Protein AF-A0A6F9AJ44-F1 (afdb_monomer_lite)

Structure (mmCIF, N/CA/C/O backbone):
data_AF-A0A6F9AJ44-F1
#
_entry.id   AF-A0A6F9AJ44-F1
#
loop_
_atom_site.group_PDB
_atom_site.id
_atom_site.type_symbol
_atom_site.label_atom_id
_atom_site.label_alt_id
_atom_site.label_comp_id
_atom_site.label_asym_id
_atom_site.label_entity_id
_atom_site.label_seq_id
_atom_site.pdbx_PDB_ins_code
_atom_site.Cartn_x
_atom_site.Cartn_y
_atom_site.Cartn_z
_atom_site.occupancy
_atom_site.B_iso_or_equiv
_atom_site.auth_seq_id
_atom_site.auth_comp_id
_atom_site.auth_asym_id
_atom_site.auth_atom_id
_atom_site.pdbx_PDB_model_num
ATOM 1 N N . MET A 1 1 ? -5.410 -15.323 -24.349 1.00 49.25 1 MET A N 1
ATOM 2 C CA . MET A 1 1 ? -4.003 -15.460 -24.772 1.00 49.25 1 MET A CA 1
ATOM 3 C C . MET A 1 1 ? -3.580 -14.029 -24.924 1.00 49.25 1 MET A C 1
ATOM 5 O O . MET A 1 1 ? -3.776 -13.479 -25.999 1.00 49.25 1 MET A O 1
ATOM 9 N N . ASP A 1 2 ? -3.214 -13.406 -23.810 1.00 55.12 2 ASP A N 1
ATOM 10 C CA . ASP A 1 2 ? -2.779 -12.013 -23.831 1.00 55.12 2 ASP A CA 1
ATOM 11 C C . ASP A 1 2 ? -1.564 -11.955 -24.753 1.00 55.12 2 ASP A C 1
ATOM 13 O O . ASP A 1 2 ? -0.717 -12.858 -24.730 1.00 55.12 2 ASP A O 1
ATOM 17 N N . ASN A 1 3 ? -1.583 -11.012 -25.692 1.00 82.62 3 ASN A N 1
ATOM 18 C CA . ASN A 1 3 ? -0.588 -10.986 -26.750 1.00 82.62 3 ASN A CA 1
ATOM 19 C C . ASN A 1 3 ? 0.783 -10.735 -26.106 1.00 82.62 3 ASN A C 1
ATOM 21 O O . ASN A 1 3 ? 0.912 -9.851 -25.264 1.00 82.62 3 ASN A O 1
ATOM 25 N N . VAL A 1 4 ? 1.817 -11.488 -26.487 1.00 80.50 4 VAL A N 1
ATOM 26 C CA . VAL A 1 4 ? 3.177 -11.314 -25.934 1.00 80.50 4 VAL A CA 1
ATOM 27 C C . VAL A 1 4 ? 3.651 -9.866 -26.111 1.00 80.50 4 VAL A C 1
ATOM 29 O O . VAL A 1 4 ? 4.321 -9.317 -25.239 1.00 80.50 4 VAL A O 1
ATOM 32 N N . ASP A 1 5 ? 3.228 -9.215 -27.196 1.00 83.38 5 ASP A N 1
ATOM 33 C CA . ASP A 1 5 ? 3.501 -7.798 -27.442 1.00 83.38 5 ASP A CA 1
ATOM 34 C C . ASP A 1 5 ? 2.802 -6.871 -26.436 1.00 83.38 5 ASP A C 1
ATOM 36 O O . ASP A 1 5 ? 3.365 -5.852 -26.043 1.00 83.38 5 ASP A O 1
ATOM 40 N N . GLU A 1 6 ? 1.590 -7.218 -25.993 1.00 88.12 6 GLU A N 1
ATOM 41 C CA . GLU A 1 6 ? 0.847 -6.472 -24.971 1.00 88.12 6 GLU A CA 1
ATOM 42 C C . GLU A 1 6 ? 1.522 -6.615 -23.604 1.00 88.12 6 GLU A C 1
ATOM 44 O O . GLU A 1 6 ? 1.726 -5.619 -22.908 1.00 88.12 6 GLU A O 1
ATOM 49 N N . GLN A 1 7 ? 1.988 -7.823 -23.274 1.00 88.00 7 GLN A N 1
ATOM 50 C CA . GLN A 1 7 ? 2.791 -8.068 -22.077 1.00 88.00 7 GLN A CA 1
ATOM 51 C C . GLN A 1 7 ? 4.111 -7.279 -22.112 1.00 88.00 7 GLN A C 1
ATOM 53 O O . GLN A 1 7 ? 4.463 -6.612 -21.139 1.00 88.00 7 GLN A O 1
ATOM 58 N N . ALA A 1 8 ? 4.824 -7.286 -23.242 1.00 89.6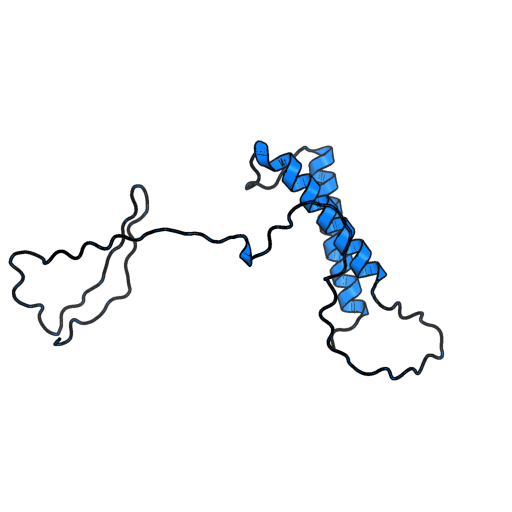2 8 ALA A N 1
ATOM 59 C CA . ALA A 1 8 ? 6.049 -6.508 -23.412 1.00 89.62 8 ALA A CA 1
ATOM 60 C C . ALA A 1 8 ? 5.789 -4.997 -23.304 1.00 89.62 8 ALA A C 1
ATOM 62 O O . ALA A 1 8 ? 6.565 -4.275 -22.674 1.00 89.62 8 ALA A O 1
ATOM 63 N N . ALA A 1 9 ? 4.698 -4.506 -23.898 1.00 91.19 9 ALA A N 1
ATOM 64 C CA . ALA A 1 9 ? 4.305 -3.103 -23.828 1.00 91.19 9 ALA A CA 1
ATOM 65 C C . ALA A 1 9 ? 3.959 -2.674 -22.394 1.00 91.19 9 ALA A C 1
ATOM 67 O O . ALA A 1 9 ? 4.320 -1.570 -21.980 1.00 91.19 9 ALA A O 1
ATOM 68 N N . GLN A 1 10 ? 3.305 -3.546 -21.624 1.00 93.75 10 GLN A N 1
ATOM 69 C CA . GLN A 1 10 ? 3.005 -3.298 -20.218 1.00 93.75 10 GLN A CA 1
ATOM 70 C C . GLN A 1 10 ? 4.282 -3.213 -19.373 1.00 93.75 10 GLN A C 1
ATOM 72 O O . GLN A 1 10 ? 4.452 -2.233 -18.649 1.00 93.75 10 GLN A O 1
ATOM 77 N N . ILE A 1 11 ? 5.201 -4.178 -19.513 1.00 93.00 11 ILE A N 1
ATOM 78 C CA . ILE A 1 11 ? 6.472 -4.184 -18.767 1.00 93.00 11 ILE A CA 1
ATOM 79 C C . ILE A 1 11 ? 7.303 -2.939 -19.097 1.00 93.00 11 ILE A C 1
ATOM 81 O O . ILE A 1 11 ? 7.841 -2.310 -18.191 1.00 93.00 11 ILE A O 1
ATOM 85 N N . ARG A 1 12 ? 7.365 -2.529 -20.373 1.00 95.06 12 ARG A N 1
ATOM 86 C CA . ARG A 1 12 ? 8.053 -1.292 -20.792 1.00 95.06 12 ARG A CA 1
ATOM 87 C C . ARG A 1 12 ? 7.456 -0.052 -20.134 1.00 95.06 12 ARG A C 1
ATOM 89 O O . ARG A 1 12 ? 8.195 0.762 -19.596 1.00 95.06 12 ARG A O 1
ATOM 96 N N . ARG A 1 13 ? 6.124 0.073 -20.136 1.00 97.38 13 ARG A N 1
ATOM 97 C CA . ARG A 1 13 ? 5.435 1.205 -19.503 1.00 97.38 13 ARG A CA 1
ATOM 98 C C . ARG A 1 13 ? 5.717 1.266 -18.003 1.00 97.38 13 ARG A C 1
ATOM 100 O O . ARG A 1 13 ? 5.915 2.353 -17.467 1.00 97.38 13 ARG A O 1
ATOM 107 N N . GLU A 1 14 ? 5.713 0.120 -17.328 1.00 96.81 14 GLU A N 1
ATOM 108 C CA . GLU A 1 14 ? 6.022 0.075 -15.902 1.00 96.81 14 GLU A CA 1
ATOM 109 C C . GLU A 1 14 ? 7.491 0.426 -15.634 1.00 96.81 14 GLU A C 1
ATOM 111 O O . GLU A 1 14 ? 7.761 1.254 -14.766 1.00 96.81 14 GLU A O 1
ATOM 116 N N . LEU A 1 15 ? 8.425 -0.126 -16.417 1.00 97.00 15 LEU A N 1
ATOM 117 C CA . LEU A 1 15 ? 9.854 0.181 -16.330 1.00 97.00 15 LEU A CA 1
ATOM 118 C C . LEU A 1 15 ? 10.120 1.682 -16.492 1.00 97.00 15 LEU A C 1
ATOM 120 O O . LEU A 1 15 ? 10.807 2.269 -15.656 1.00 97.00 15 LEU A O 1
ATOM 124 N N . ASP A 1 16 ? 9.522 2.315 -17.503 1.00 97.56 16 ASP A N 1
ATOM 125 C CA . ASP A 1 16 ? 9.637 3.758 -17.727 1.00 97.56 16 ASP A CA 1
ATOM 126 C C . ASP A 1 16 ? 9.137 4.558 -16.514 1.00 97.56 16 ASP A C 1
ATOM 128 O O . ASP A 1 16 ? 9.794 5.503 -16.074 1.00 97.56 16 ASP A O 1
ATOM 132 N N . GLY A 1 17 ? 8.009 4.154 -15.918 1.00 97.06 17 GLY A N 1
ATOM 133 C CA . GLY A 1 17 ? 7.476 4.786 -14.710 1.00 97.06 17 GLY A CA 1
ATOM 134 C C . GLY A 1 17 ? 8.419 4.672 -13.506 1.00 97.06 17 GLY A C 1
ATOM 135 O O . GLY A 1 17 ? 8.623 5.650 -12.783 1.00 97.06 17 GLY A O 1
ATOM 136 N N . ARG A 1 18 ? 9.042 3.502 -13.304 1.00 95.81 18 ARG A N 1
ATOM 137 C CA . ARG A 1 18 ? 10.026 3.293 -12.226 1.00 95.81 18 ARG A CA 1
ATOM 138 C C . ARG A 1 18 ? 11.295 4.118 -12.452 1.00 95.81 18 ARG A C 1
ATOM 140 O O . ARG A 1 18 ? 11.803 4.705 -11.499 1.00 95.81 18 ARG A O 1
ATOM 147 N N . LEU A 1 19 ? 11.779 4.208 -13.692 1.00 96.00 19 LEU A N 1
ATOM 148 C CA . LEU A 1 19 ? 12.957 5.008 -14.046 1.00 96.00 19 LEU A CA 1
ATOM 149 C C . LEU A 1 19 ? 12.717 6.508 -13.835 1.00 96.00 19 LEU A C 1
ATOM 151 O O . LEU A 1 19 ? 13.564 7.180 -13.249 1.00 96.00 19 LEU A O 1
ATOM 155 N N . GLN A 1 20 ? 11.549 7.023 -14.227 1.00 95.31 20 GLN A N 1
ATOM 156 C CA . GLN A 1 20 ? 11.170 8.417 -13.962 1.00 95.31 20 GLN A CA 1
ATOM 157 C C . GLN A 1 20 ? 11.114 8.720 -12.462 1.00 95.31 20 GLN A C 1
ATOM 159 O O . GLN A 1 20 ? 11.580 9.769 -12.013 1.00 95.31 20 GLN A O 1
ATOM 164 N N . LEU A 1 21 ? 10.573 7.792 -11.669 1.00 93.94 21 LEU A N 1
ATOM 165 C CA . LEU A 1 21 ? 10.538 7.929 -10.217 1.00 93.94 21 LEU A CA 1
ATOM 166 C C . LEU A 1 21 ? 11.950 7.933 -9.616 1.00 93.94 21 LEU A C 1
ATOM 168 O O . LEU A 1 21 ? 12.254 8.787 -8.783 1.00 93.94 21 LEU A O 1
ATOM 172 N N . ALA A 1 22 ? 12.825 7.032 -10.071 1.00 94.31 22 ALA A N 1
ATOM 173 C CA . ALA A 1 22 ? 14.223 6.987 -9.649 1.00 94.31 22 ALA A CA 1
ATOM 174 C C . ALA A 1 22 ? 14.959 8.294 -9.983 1.00 94.31 22 ALA A C 1
ATOM 176 O O . ALA A 1 22 ? 15.704 8.816 -9.153 1.00 94.31 22 ALA A O 1
ATOM 177 N N . GLU A 1 23 ? 14.704 8.867 -11.162 1.00 94.62 23 GLU A N 1
ATOM 178 C CA . GLU A 1 23 ? 15.269 10.153 -11.568 1.00 94.62 23 GLU A CA 1
ATOM 179 C C . GLU A 1 23 ? 14.763 11.312 -10.695 1.00 94.62 23 GLU A C 1
ATOM 181 O O . GLU A 1 23 ? 15.562 12.142 -10.253 1.00 94.62 23 GLU A O 1
ATOM 186 N N . SER A 1 24 ? 13.458 11.363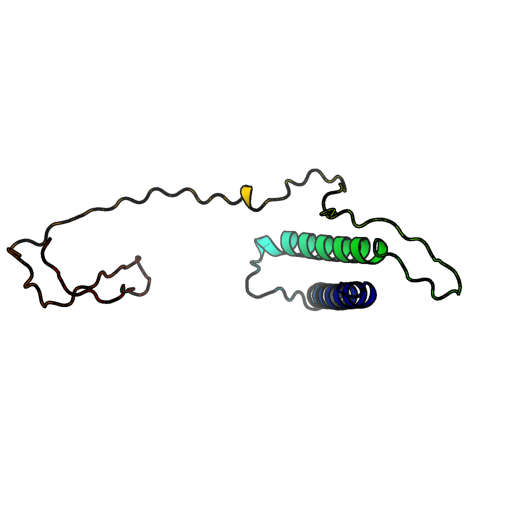 -10.402 1.00 93.62 24 SER A N 1
ATOM 187 C CA . SER A 1 24 ? 12.873 12.374 -9.510 1.00 93.62 24 SER A CA 1
ATOM 188 C C . SER A 1 24 ? 13.499 12.319 -8.115 1.00 93.62 24 SER A C 1
ATOM 190 O O . SER A 1 24 ? 13.885 13.353 -7.570 1.00 93.62 24 SER A O 1
ATOM 192 N N . ILE A 1 25 ? 13.695 11.122 -7.560 1.00 94.81 25 ILE A N 1
ATOM 193 C CA . ILE A 1 25 ? 14.345 10.945 -6.255 1.00 94.81 25 ILE A CA 1
ATOM 194 C C . ILE A 1 25 ? 15.811 11.376 -6.314 1.00 94.81 25 ILE A C 1
ATOM 196 O O . ILE A 1 25 ? 16.268 12.107 -5.437 1.00 94.81 25 ILE A O 1
ATOM 200 N N . ALA A 1 26 ? 16.545 10.988 -7.360 1.00 92.81 26 ALA A N 1
ATOM 201 C CA . ALA A 1 26 ? 17.951 11.353 -7.513 1.00 92.81 26 ALA A CA 1
ATOM 202 C C . ALA A 1 26 ? 18.156 12.874 -7.647 1.00 92.81 26 ALA A C 1
ATOM 204 O O . ALA A 1 26 ? 19.126 13.420 -7.118 1.00 92.81 26 ALA A O 1
ATOM 205 N N . ARG A 1 27 ? 17.239 13.562 -8.338 1.00 94.62 27 ARG A N 1
ATOM 206 C CA . ARG A 1 27 ? 17.335 14.997 -8.641 1.00 94.62 27 ARG A CA 1
ATOM 207 C C . ARG A 1 27 ? 16.751 15.883 -7.544 1.00 94.62 27 ARG A C 1
ATOM 209 O O . ARG A 1 27 ? 17.358 16.886 -7.180 1.00 94.62 27 ARG A O 1
ATOM 216 N N . GLU A 1 28 ? 15.575 15.533 -7.037 1.00 94.94 28 GLU A N 1
ATOM 217 C CA . GLU A 1 28 ? 14.782 16.373 -6.130 1.00 94.94 28 GLU A CA 1
ATOM 218 C C . GLU A 1 28 ? 14.819 15.885 -4.677 1.00 94.94 28 GLU A C 1
ATOM 220 O O . GLU A 1 28 ? 14.330 16.588 -3.794 1.00 94.94 28 GLU A O 1
ATOM 225 N N . ARG A 1 29 ? 15.381 14.693 -4.411 1.00 90.81 29 ARG A N 1
ATOM 226 C CA . ARG A 1 29 ? 15.349 14.015 -3.097 1.00 90.81 29 ARG A CA 1
ATOM 227 C C . ARG A 1 29 ? 13.937 13.900 -2.523 1.00 90.81 29 ARG A C 1
ATOM 229 O O . ARG A 1 29 ? 13.723 14.012 -1.317 1.00 90.81 29 ARG A O 1
ATOM 236 N N . LYS A 1 30 ? 12.960 13.710 -3.409 1.00 89.38 30 LYS A N 1
ATOM 237 C CA . LYS A 1 30 ? 11.542 13.676 -3.071 1.00 89.38 30 LYS A CA 1
ATOM 238 C C . LYS A 1 30 ? 11.032 12.240 -3.088 1.00 89.38 30 LYS A C 1
ATOM 240 O O . LYS A 1 30 ? 10.814 11.664 -4.149 1.00 89.38 30 LYS A O 1
ATOM 245 N N . TYR A 1 31 ? 10.827 11.685 -1.901 1.00 93.31 31 TYR A N 1
ATOM 246 C CA . TYR A 1 31 ? 10.296 10.335 -1.711 1.00 93.31 3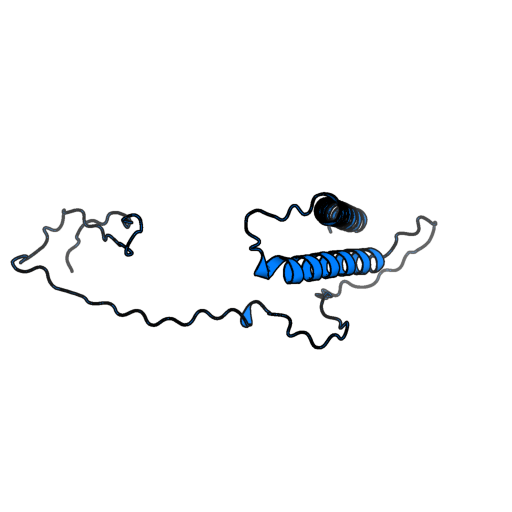1 TYR A CA 1
ATOM 247 C C . TYR A 1 31 ? 8.759 10.333 -1.632 1.00 93.31 31 TYR A C 1
ATOM 249 O O . TYR A 1 31 ? 8.147 11.382 -1.382 1.00 93.31 31 TYR A O 1
ATOM 257 N N . PRO A 1 32 ? 8.100 9.175 -1.835 1.00 91.88 32 PRO A N 1
ATOM 258 C CA . PRO A 1 32 ? 6.676 9.031 -1.549 1.00 91.88 32 PRO A CA 1
ATOM 259 C C . PRO A 1 32 ? 6.342 9.403 -0.100 1.00 91.88 32 PRO A C 1
ATOM 261 O O . PRO A 1 32 ? 7.131 9.179 0.811 1.00 91.88 32 PRO A O 1
ATOM 264 N N . LYS A 1 33 ? 5.131 9.927 0.133 1.00 89.69 33 LYS A N 1
ATOM 265 C CA . LYS A 1 33 ? 4.711 10.470 1.442 1.00 89.69 33 LYS A CA 1
ATOM 266 C C . LYS A 1 33 ? 4.760 9.471 2.608 1.00 89.69 33 LYS A C 1
ATOM 268 O O . LYS A 1 33 ? 4.739 9.902 3.753 1.00 89.69 33 LYS A O 1
ATOM 273 N N . PHE A 1 34 ? 4.758 8.172 2.321 1.00 92.31 34 PHE A N 1
ATOM 274 C CA . PHE A 1 34 ? 4.779 7.100 3.319 1.00 92.31 34 PHE A CA 1
ATOM 275 C C . PHE A 1 34 ? 6.196 6.616 3.663 1.00 92.31 34 PHE A C 1
ATOM 277 O O . PHE A 1 34 ? 6.340 5.791 4.557 1.00 92.31 34 PHE A O 1
ATOM 284 N N . VAL A 1 35 ? 7.231 7.104 2.969 1.00 93.56 35 VAL A N 1
ATOM 285 C CA . VAL A 1 35 ? 8.626 6.741 3.241 1.00 93.56 35 VAL A CA 1
ATOM 286 C C . VAL A 1 35 ? 9.173 7.683 4.308 1.00 93.56 35 VAL A C 1
ATOM 288 O O . VAL A 1 35 ? 9.274 8.893 4.090 1.00 93.56 35 VAL A O 1
ATOM 291 N N . SER A 1 36 ? 9.504 7.135 5.475 1.00 93.75 36 SER A N 1
ATOM 292 C CA . SER A 1 36 ? 10.212 7.863 6.525 1.00 93.75 36 SER A CA 1
ATOM 293 C C . SER A 1 36 ? 11.709 7.947 6.219 1.00 93.75 36 SER A C 1
ATOM 295 O O . SER A 1 36 ? 12.247 7.202 5.401 1.00 93.75 36 SER A O 1
ATOM 297 N N . LYS A 1 37 ? 12.406 8.869 6.889 1.00 92.50 37 LYS A N 1
ATOM 298 C CA . LYS A 1 37 ? 13.819 9.171 6.614 1.00 92.50 37 LYS A CA 1
ATOM 299 C C . LYS A 1 37 ? 14.751 7.969 6.806 1.00 92.50 37 LYS A C 1
ATOM 301 O O . LYS A 1 37 ? 15.719 7.805 6.073 1.00 92.50 37 LYS A O 1
ATOM 306 N N . ASP A 1 38 ? 14.469 7.143 7.804 1.00 95.50 38 ASP A N 1
ATOM 307 C CA . ASP A 1 38 ? 15.184 5.899 8.095 1.00 95.50 38 ASP A CA 1
ATOM 308 C C . ASP A 1 38 ? 14.933 4.803 7.045 1.00 95.50 38 ASP A C 1
ATOM 310 O O . ASP A 1 38 ? 15.784 3.939 6.855 1.00 95.50 38 ASP A O 1
ATOM 314 N N . MET A 1 39 ? 13.822 4.880 6.305 1.00 95.25 39 MET A N 1
ATOM 315 C CA . MET A 1 39 ? 13.464 3.936 5.240 1.00 95.25 39 MET A CA 1
ATOM 316 C C . MET A 1 39 ? 13.963 4.356 3.848 1.00 95.25 39 MET A C 1
ATOM 318 O O . MET A 1 39 ? 13.865 3.574 2.906 1.00 95.25 39 MET A O 1
ATOM 322 N N . GLU A 1 40 ? 14.514 5.564 3.684 1.00 94.12 40 GLU A N 1
ATOM 323 C CA . GLU A 1 40 ? 14.929 6.094 2.374 1.00 94.12 40 GLU A CA 1
ATOM 324 C C . GLU A 1 40 ? 15.937 5.190 1.649 1.00 94.12 40 GLU A C 1
ATOM 326 O O . GLU A 1 40 ? 15.801 4.945 0.449 1.00 94.12 40 GLU A O 1
ATOM 331 N N . ALA A 1 41 ? 16.936 4.675 2.371 1.00 92.56 41 ALA A N 1
ATOM 332 C CA . ALA A 1 41 ? 17.966 3.811 1.795 1.00 92.56 41 ALA A CA 1
ATOM 333 C C . ALA A 1 41 ? 17.377 2.484 1.291 1.00 92.56 41 ALA A C 1
ATOM 335 O O . ALA A 1 41 ? 17.637 2.087 0.156 1.00 92.56 41 ALA A O 1
ATOM 336 N N . MET A 1 42 ? 16.525 1.858 2.109 1.00 93.25 42 MET A N 1
ATOM 337 C CA . MET A 1 42 ? 15.822 0.620 1.767 1.00 93.25 42 MET A CA 1
ATOM 338 C C . MET A 1 42 ? 14.910 0.819 0.551 1.00 93.25 42 MET A C 1
ATOM 340 O O . MET A 1 42 ? 14.892 0.002 -0.364 1.00 93.25 42 MET A O 1
ATOM 344 N N . TYR A 1 43 ? 14.204 1.948 0.490 1.00 95.06 43 TYR A N 1
ATOM 345 C CA . TYR A 1 43 ? 13.329 2.268 -0.633 1.00 95.06 43 TYR A CA 1
ATOM 346 C C . TYR A 1 43 ? 14.097 2.452 -1.956 1.00 95.06 43 TYR A C 1
ATOM 348 O O . TYR A 1 43 ? 13.631 2.026 -3.014 1.00 95.06 43 TYR A O 1
ATOM 356 N N . ILE A 1 44 ? 15.288 3.065 -1.927 1.00 94.69 44 ILE A N 1
ATOM 357 C CA . ILE A 1 44 ? 16.145 3.185 -3.122 1.00 94.69 44 ILE A CA 1
ATOM 358 C C . ILE A 1 44 ? 16.600 1.806 -3.607 1.00 94.69 44 ILE A C 1
ATOM 360 O O . ILE A 1 44 ? 16.603 1.543 -4.813 1.00 94.69 44 ILE A O 1
ATOM 364 N N . GLU A 1 45 ? 16.991 0.935 -2.682 1.00 93.69 45 GLU A N 1
ATOM 365 C CA . GLU A 1 45 ? 17.411 -0.429 -2.987 1.00 93.69 45 GLU A CA 1
ATOM 366 C C . GLU A 1 45 ? 16.272 -1.248 -3.610 1.00 93.69 45 GLU A C 1
ATOM 368 O O . GLU A 1 45 ? 16.456 -1.855 -4.669 1.00 93.69 45 GLU A O 1
ATOM 373 N N . GLU A 1 46 ? 15.069 -1.170 -3.037 1.00 93.38 46 GLU A N 1
ATOM 374 C CA . GLU A 1 46 ? 13.868 -1.808 -3.579 1.00 93.38 46 GLU A CA 1
ATOM 375 C C . GLU A 1 46 ? 13.530 -1.281 -4.981 1.00 93.38 46 GLU A C 1
ATOM 377 O O . GLU A 1 46 ? 13.268 -2.059 -5.902 1.00 93.38 46 GLU A O 1
ATOM 382 N N . LEU A 1 47 ? 13.585 0.040 -5.183 1.00 95.12 47 LEU A N 1
ATOM 383 C CA . LEU A 1 47 ? 13.319 0.652 -6.484 1.00 95.12 47 LEU A CA 1
ATOM 384 C C . LEU A 1 47 ? 14.312 0.162 -7.547 1.00 95.12 47 LEU A C 1
ATOM 386 O O . LEU A 1 47 ? 13.906 -0.172 -8.662 1.00 95.12 47 LEU A O 1
ATOM 390 N N . ARG A 1 48 ? 15.600 0.062 -7.199 1.00 94.00 48 ARG A N 1
ATOM 391 C CA . ARG A 1 48 ? 16.641 -0.490 -8.078 1.00 94.00 48 ARG A CA 1
ATOM 392 C C . ARG A 1 48 ? 16.390 -1.965 -8.391 1.00 94.00 48 ARG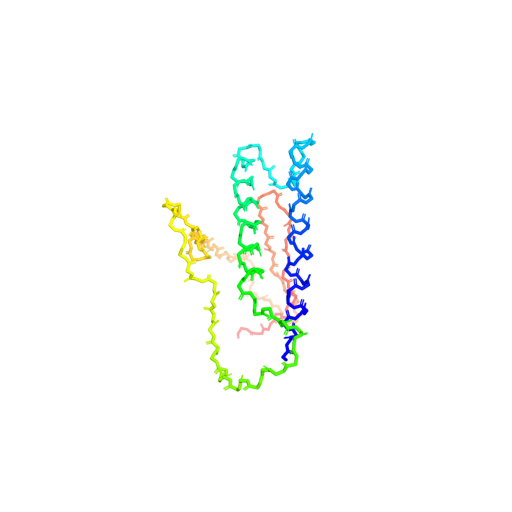 A C 1
ATOM 394 O O . ARG A 1 48 ? 16.493 -2.362 -9.552 1.00 94.00 48 ARG A O 1
ATOM 401 N N . SER A 1 49 ? 16.037 -2.760 -7.384 1.00 91.19 49 SER A N 1
ATOM 402 C CA . SER A 1 49 ? 15.697 -4.177 -7.549 1.00 91.19 49 SER A CA 1
ATOM 403 C C . SER A 1 49 ? 14.497 -4.360 -8.484 1.00 91.19 49 SER A C 1
ATOM 405 O O . SER A 1 49 ? 14.560 -5.123 -9.449 1.00 91.19 49 SER A O 1
ATOM 407 N N . SER A 1 50 ? 13.441 -3.563 -8.297 1.00 93.88 50 SER A N 1
ATOM 408 C CA . SER A 1 50 ? 12.261 -3.575 -9.165 1.00 93.88 50 SER A CA 1
ATOM 409 C C . SER A 1 50 ? 12.590 -3.218 -10.616 1.00 93.88 50 SER A C 1
ATOM 411 O O . SER A 1 50 ? 12.057 -3.855 -11.525 1.00 93.88 50 SER A O 1
ATOM 413 N N . VAL A 1 51 ? 13.459 -2.228 -10.848 1.00 95.44 51 VAL A N 1
ATOM 414 C CA . VAL A 1 51 ? 13.926 -1.867 -12.197 1.00 95.44 51 VAL A CA 1
ATOM 415 C C . VAL A 1 51 ? 14.674 -3.036 -12.840 1.00 95.44 51 VAL A C 1
ATOM 417 O O . VAL A 1 51 ? 14.366 -3.404 -13.973 1.00 95.44 51 VAL A O 1
ATOM 420 N N . ASN A 1 52 ? 15.599 -3.667 -12.113 1.00 91.62 52 ASN A N 1
ATOM 421 C CA . ASN A 1 52 ? 16.353 -4.820 -12.611 1.00 91.62 52 ASN A CA 1
ATOM 422 C C . ASN A 1 52 ? 15.443 -6.002 -12.964 1.00 91.62 52 ASN A C 1
ATOM 424 O O . ASN A 1 52 ? 15.604 -6.603 -14.025 1.00 91.62 52 ASN A O 1
ATOM 428 N N . LEU A 1 53 ? 14.450 -6.293 -12.122 1.00 91.00 53 LEU A N 1
ATOM 429 C CA . LEU A 1 53 ? 13.477 -7.352 -12.378 1.00 91.00 53 LEU A CA 1
ATOM 430 C C . LEU A 1 53 ? 12.647 -7.075 -13.640 1.00 91.00 53 LEU A C 1
ATOM 432 O O . LEU A 1 53 ? 12.440 -7.973 -14.453 1.00 91.00 53 LEU A O 1
ATOM 436 N N . LEU A 1 54 ? 12.184 -5.836 -13.833 1.00 91.88 54 LEU A N 1
ATOM 437 C CA . LEU A 1 54 ? 11.426 -5.452 -15.028 1.00 91.88 54 LEU A CA 1
ATOM 438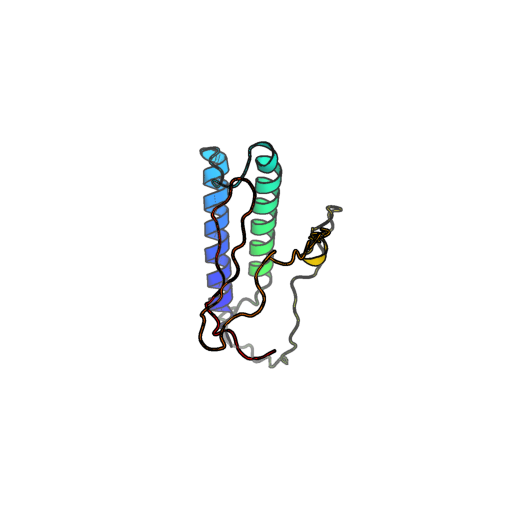 C C . LEU A 1 54 ? 12.275 -5.555 -16.302 1.00 91.88 54 LEU A C 1
ATOM 440 O O . LEU A 1 54 ? 11.772 -6.033 -17.318 1.00 91.88 54 LEU A O 1
ATOM 444 N N . MET A 1 55 ? 13.554 -5.168 -16.245 1.00 92.56 55 MET A N 1
ATOM 445 C CA . MET A 1 55 ? 14.490 -5.352 -17.361 1.00 92.56 55 MET A CA 1
ATOM 446 C C . MET A 1 55 ? 14.685 -6.837 -17.691 1.00 92.56 55 MET A C 1
ATOM 448 O O . MET A 1 55 ? 14.489 -7.229 -18.839 1.00 92.56 55 MET A O 1
ATOM 452 N N . ALA A 1 56 ? 14.966 -7.678 -16.690 1.00 87.81 56 ALA A N 1
ATOM 453 C CA . ALA A 1 56 ? 15.146 -9.118 -16.880 1.00 87.81 56 ALA A CA 1
ATOM 454 C C . ALA A 1 56 ? 13.882 -9.794 -17.442 1.00 87.81 56 ALA A C 1
ATOM 456 O O . ALA A 1 56 ? 13.949 -10.590 -18.380 1.00 87.81 56 ALA A O 1
ATOM 457 N N . ASN A 1 57 ? 12.706 -9.430 -16.923 1.00 87.06 57 ASN A N 1
ATOM 458 C CA . ASN A 1 57 ? 11.431 -9.936 -17.426 1.00 87.06 57 ASN A CA 1
ATOM 459 C C . ASN A 1 57 ? 11.205 -9.530 -18.886 1.00 87.06 57 ASN A C 1
ATOM 461 O O . ASN A 1 57 ? 10.775 -10.360 -19.685 1.00 87.06 57 ASN A O 1
ATOM 465 N N . LEU A 1 58 ? 11.519 -8.284 -19.252 1.00 90.56 58 LEU A N 1
ATOM 466 C CA . LEU A 1 58 ? 11.394 -7.809 -20.628 1.00 90.56 58 LEU A CA 1
ATOM 467 C C . LEU A 1 58 ? 12.331 -8.562 -21.583 1.00 90.56 58 LEU A C 1
ATOM 469 O O . LEU A 1 58 ? 11.915 -8.915 -22.685 1.00 90.56 58 LEU A O 1
ATOM 473 N N . GLU A 1 59 ? 13.568 -8.823 -21.161 1.00 87.94 59 GLU A N 1
ATOM 474 C CA . GLU A 1 59 ? 14.564 -9.585 -21.927 1.00 87.94 59 GLU A CA 1
ATOM 475 C C . GLU A 1 59 ? 14.188 -11.064 -22.089 1.00 87.94 59 GLU A C 1
ATOM 477 O O . GLU A 1 59 ? 14.535 -11.686 -23.093 1.00 87.94 59 GLU A O 1
ATOM 482 N N . SER A 1 60 ? 13.446 -11.619 -21.128 1.00 84.12 60 SER A N 1
ATOM 483 C CA . SER A 1 60 ? 12.992 -13.013 -21.146 1.00 84.12 60 SER A CA 1
ATOM 484 C C . SER A 1 60 ? 11.842 -13.284 -22.125 1.00 84.12 60 SER A C 1
ATOM 486 O O . SER A 1 60 ? 11.590 -14.440 -22.479 1.00 84.12 60 SER A O 1
ATOM 488 N N . LEU A 1 61 ? 11.126 -12.240 -22.567 1.00 82.38 61 LEU A N 1
ATOM 489 C CA . LEU A 1 61 ? 9.996 -12.411 -23.473 1.00 82.38 61 LEU A CA 1
ATOM 490 C C . LEU A 1 61 ? 10.479 -12.858 -24.858 1.00 82.38 61 LEU A C 1
ATOM 492 O O . LEU A 1 61 ? 11.435 -12.294 -25.401 1.00 82.38 61 LEU A O 1
ATOM 496 N N . PRO A 1 62 ? 9.812 -13.850 -25.477 1.00 72.38 62 PRO A N 1
ATOM 497 C CA . PRO A 1 62 ? 10.190 -14.309 -26.799 1.00 72.38 62 PRO A CA 1
ATOM 498 C C . PRO A 1 62 ? 9.985 -13.164 -27.787 1.00 72.38 62 PRO A C 1
ATOM 500 O O . PRO A 1 62 ? 8.861 -12.756 -28.074 1.00 72.38 62 PRO A O 1
ATOM 503 N N . VAL A 1 63 ? 11.084 -12.639 -28.321 1.00 60.06 63 VAL A N 1
ATOM 504 C CA . VAL A 1 63 ? 11.022 -11.672 -29.409 1.00 60.06 63 VAL A CA 1
ATOM 505 C C . VAL A 1 63 ? 10.402 -12.357 -30.623 1.00 60.06 63 VAL A C 1
ATOM 507 O O . VAL A 1 63 ? 11.006 -13.250 -31.222 1.00 60.06 63 VAL A O 1
ATOM 510 N N . SER A 1 64 ? 9.206 -11.923 -31.024 1.00 52.16 64 SER A N 1
ATOM 511 C CA . SER A 1 64 ? 8.709 -12.164 -32.377 1.00 52.16 64 SER A CA 1
ATOM 512 C C . SER A 1 64 ? 9.645 -11.431 -33.332 1.00 52.16 64 SER A C 1
ATOM 514 O O . SER A 1 64 ? 9.418 -10.282 -33.707 1.00 52.16 64 SER A O 1
ATOM 516 N N . LYS A 1 65 ? 10.758 -12.070 -33.707 1.00 48.72 65 LYS A N 1
ATOM 517 C CA . LYS A 1 65 ? 11.532 -11.640 -34.867 1.00 48.72 65 LYS A CA 1
ATOM 518 C C . LYS A 1 65 ? 10.576 -11.774 -36.044 1.00 48.72 65 LYS A C 1
ATOM 520 O O . LYS A 1 65 ? 10.289 -12.887 -36.466 1.00 48.72 65 LYS A O 1
ATOM 525 N N . GLY A 1 66 ? 10.040 -10.652 -36.516 1.00 45.62 66 GLY A N 1
ATOM 526 C CA . GLY A 1 66 ? 9.185 -10.568 -37.699 1.00 45.62 66 GLY A CA 1
ATOM 527 C C . GLY A 1 66 ? 9.956 -10.898 -38.978 1.00 45.62 66 GLY A C 1
ATOM 528 O O . GLY A 1 66 ? 10.100 -10.051 -39.850 1.00 45.62 66 GLY A O 1
ATOM 529 N N . GLY A 1 67 ? 10.494 -12.113 -39.066 1.00 48.53 67 GLY A N 1
ATOM 530 C CA . GLY A 1 67 ? 10.960 -12.745 -40.290 1.00 48.53 67 GLY A CA 1
ATOM 531 C C . GLY A 1 67 ? 9.948 -13.814 -40.707 1.00 48.53 67 GLY A C 1
ATOM 532 O O . GLY A 1 67 ? 9.327 -14.431 -39.835 1.00 48.53 67 GLY A O 1
ATOM 533 N N . PRO A 1 68 ? 9.734 -14.030 -42.014 1.00 48.09 68 PRO A N 1
ATOM 534 C CA . PRO A 1 68 ? 8.894 -15.127 -42.457 1.00 48.09 68 PRO A CA 1
ATOM 535 C C . PRO A 1 68 ? 9.554 -16.441 -42.013 1.00 48.09 68 PRO A C 1
ATOM 537 O O . PRO A 1 68 ? 10.773 -16.570 -42.065 1.00 48.09 68 PRO A O 1
ATOM 540 N N . ASP A 1 69 ? 8.730 -17.387 -41.569 1.00 54.47 69 ASP A N 1
ATOM 541 C CA . ASP A 1 69 ? 9.083 -18.770 -41.219 1.00 54.47 69 ASP A CA 1
ATOM 542 C C . ASP A 1 69 ? 9.560 -19.042 -39.783 1.00 54.47 69 ASP A C 1
ATOM 544 O O . ASP A 1 69 ? 10.716 -19.369 -39.525 1.00 54.47 69 ASP A O 1
ATOM 548 N N . PHE A 1 70 ? 8.609 -19.107 -38.842 1.00 46.34 70 PHE A N 1
ATOM 549 C CA . PHE A 1 70 ? 8.771 -20.015 -37.704 1.00 46.34 70 PHE A CA 1
ATOM 550 C C . PHE A 1 70 ? 7.449 -20.653 -37.260 1.00 46.34 70 PHE A C 1
ATOM 552 O O . PHE A 1 70 ? 6.758 -20.208 -36.346 1.00 46.34 70 PHE A O 1
ATOM 559 N N . LYS A 1 71 ? 7.086 -21.758 -37.922 1.00 49.31 71 LYS A N 1
ATOM 560 C CA . LYS A 1 71 ? 6.115 -22.721 -37.390 1.00 49.31 71 LYS A CA 1
ATOM 561 C C . LYS A 1 71 ? 6.825 -23.603 -36.364 1.00 49.31 71 LYS A C 1
ATOM 563 O O . LYS A 1 71 ? 7.329 -24.662 -36.724 1.00 49.31 71 LYS A O 1
ATOM 568 N N . GLN A 1 72 ? 6.802 -23.232 -35.086 1.00 50.50 72 GLN A N 1
ATOM 569 C CA . GLN A 1 72 ? 7.102 -24.188 -34.020 1.00 50.50 72 GL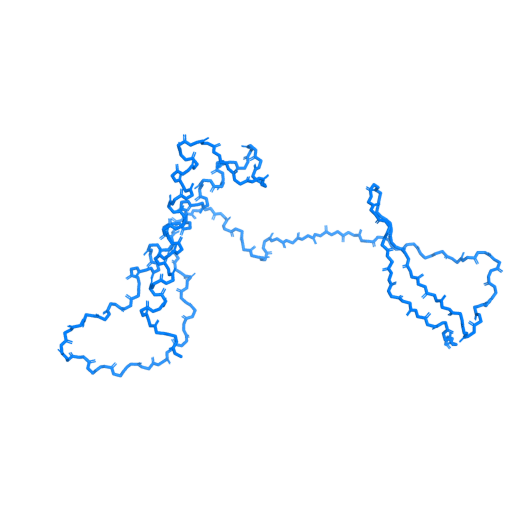N A CA 1
ATOM 570 C C . GLN A 1 72 ? 5.959 -24.218 -33.008 1.00 50.50 72 GLN A C 1
ATOM 572 O O . GLN A 1 72 ? 5.836 -23.389 -32.114 1.00 50.50 72 GLN A O 1
ATOM 577 N N . LYS A 1 73 ? 5.082 -25.213 -33.185 1.00 52.59 73 LYS A N 1
ATOM 578 C CA . LYS A 1 73 ? 4.149 -25.654 -32.149 1.00 52.59 73 LYS A CA 1
ATOM 579 C C . LYS A 1 73 ? 4.979 -26.215 -30.994 1.00 52.59 73 LYS A C 1
ATOM 581 O O . LYS A 1 73 ? 5.480 -27.331 -31.104 1.00 52.59 73 LYS A O 1
ATOM 586 N N . LEU A 1 74 ? 5.089 -25.483 -29.892 1.00 45.50 74 LEU A N 1
ATOM 587 C CA . LEU A 1 74 ? 5.561 -26.016 -28.616 1.00 45.50 74 LEU A CA 1
ATOM 588 C C . LEU A 1 74 ? 4.497 -25.785 -27.545 1.00 45.50 74 LEU A C 1
ATOM 590 O O . LEU A 1 74 ? 3.877 -24.730 -27.446 1.00 45.50 74 LEU A O 1
ATOM 594 N N . LYS A 1 75 ? 4.214 -26.884 -26.849 1.00 42.56 75 LYS A N 1
ATOM 595 C CA . LYS A 1 75 ? 3.121 -27.092 -25.904 1.00 42.56 75 LYS A CA 1
ATOM 596 C C . LYS A 1 75 ? 3.108 -26.035 -24.798 1.00 42.56 75 LYS A C 1
ATOM 598 O O . LYS A 1 75 ? 4.142 -25.726 -24.222 1.00 42.56 75 LYS A O 1
ATOM 603 N N . ARG A 1 76 ? 1.893 -25.600 -24.442 1.00 57.47 76 ARG A N 1
ATOM 604 C CA . ARG A 1 76 ? 1.571 -24.948 -23.166 1.00 57.47 76 ARG A CA 1
ATOM 605 C C . ARG A 1 76 ? 2.152 -25.771 -22.012 1.00 57.47 76 ARG A C 1
ATOM 607 O O . ARG A 1 76 ? 1.629 -26.842 -21.713 1.00 57.47 76 ARG A O 1
ATOM 614 N N . SER A 1 77 ? 3.163 -25.243 -21.338 1.00 37.59 77 SER A N 1
ATOM 615 C CA . SER A 1 77 ? 3.430 -25.554 -19.938 1.00 37.59 77 SER A CA 1
ATOM 616 C C . SER A 1 77 ? 3.252 -24.266 -19.153 1.00 37.59 77 SER A C 1
ATOM 618 O O . SER A 1 77 ? 4.024 -23.324 -19.301 1.00 37.59 77 SER A O 1
ATOM 620 N N . SER A 1 78 ? 2.184 -24.239 -18.361 1.00 50.62 78 SER A N 1
ATOM 621 C CA . SER A 1 78 ? 2.001 -23.321 -17.245 1.00 50.62 78 SER A CA 1
ATOM 622 C C . SER A 1 78 ? 3.240 -23.403 -16.359 1.00 50.62 78 SER A C 1
ATOM 624 O O . SER A 1 78 ? 3.399 -24.383 -15.640 1.00 50.62 78 SER A O 1
ATOM 626 N N . MET A 1 79 ? 4.130 -22.422 -16.447 1.00 44.25 79 MET A N 1
ATOM 627 C CA . MET A 1 79 ? 5.261 -22.293 -15.539 1.00 44.25 79 MET A CA 1
ATOM 628 C C . MET A 1 79 ? 5.221 -20.879 -14.988 1.00 44.25 79 MET A C 1
ATOM 630 O O . MET A 1 79 ? 5.515 -19.909 -15.683 1.00 44.25 79 MET A O 1
ATOM 634 N N . ASN A 1 80 ? 4.793 -20.799 -13.733 1.00 43.19 80 ASN A N 1
ATOM 635 C CA . ASN A 1 80 ? 5.108 -19.711 -12.827 1.00 43.19 80 ASN A CA 1
ATOM 636 C C . ASN A 1 80 ? 6.633 -19.541 -12.849 1.00 43.19 80 ASN A C 1
ATOM 638 O O . ASN A 1 80 ? 7.335 -20.311 -12.202 1.00 43.19 80 ASN A O 1
ATOM 642 N N . ASN A 1 81 ? 7.150 -18.607 -13.645 1.00 42.78 81 ASN A N 1
ATOM 643 C CA . ASN A 1 81 ? 8.588 -18.434 -13.828 1.00 42.78 81 ASN A CA 1
ATOM 644 C C . ASN A 1 81 ? 9.008 -17.009 -13.463 1.00 42.78 81 ASN A C 1
ATOM 646 O O . ASN A 1 81 ? 9.417 -16.220 -14.305 1.00 42.78 81 ASN A O 1
ATOM 650 N N . SER A 1 82 ? 8.906 -16.700 -12.173 1.00 41.81 82 SER A N 1
ATOM 651 C CA . SER A 1 82 ? 9.618 -15.583 -11.542 1.00 41.81 82 SER A CA 1
ATOM 652 C C . SER A 1 82 ? 10.280 -16.052 -10.239 1.00 41.81 82 SER A C 1
ATOM 654 O O . SER A 1 82 ? 10.166 -15.403 -9.203 1.00 41.81 82 SER A O 1
ATOM 656 N N . PHE A 1 83 ? 10.897 -17.237 -10.274 1.00 47.94 83 PHE A N 1
ATOM 657 C CA . PHE A 1 83 ? 11.596 -17.839 -9.135 1.00 47.94 83 PHE A CA 1
ATOM 658 C C . PHE A 1 83 ? 12.910 -18.493 -9.579 1.00 47.94 83 PHE A C 1
ATOM 660 O O . PHE A 1 83 ? 13.113 -19.688 -9.405 1.00 47.94 83 PHE A O 1
ATOM 667 N N . LEU A 1 84 ? 13.785 -17.722 -10.220 1.00 46.50 84 LEU A N 1
ATOM 668 C CA . LEU A 1 84 ? 15.202 -18.069 -10.348 1.00 46.50 84 LEU A CA 1
ATOM 669 C C . LEU A 1 84 ? 15.964 -16.783 -10.019 1.00 46.50 84 LEU A C 1
ATOM 671 O O . LEU A 1 84 ? 15.864 -15.797 -10.740 1.00 46.50 84 LEU A O 1
ATOM 675 N N . ASP A 1 85 ? 16.407 -16.668 -8.773 1.00 51.03 85 ASP A N 1
ATOM 676 C CA . ASP A 1 85 ? 17.764 -17.071 -8.380 1.00 51.03 85 ASP A CA 1
ATOM 677 C C . ASP A 1 85 ? 18.787 -16.076 -8.935 1.00 51.03 85 ASP A C 1
ATOM 679 O O . ASP A 1 85 ? 19.464 -16.306 -9.935 1.00 51.03 85 ASP A O 1
ATOM 683 N N . MET A 1 86 ? 18.842 -14.914 -8.287 1.00 45.47 86 MET A N 1
ATOM 684 C CA . MET A 1 86 ? 20.000 -14.041 -8.350 1.00 45.47 86 MET A CA 1
ATOM 685 C C . MET A 1 86 ? 20.455 -13.892 -6.906 1.00 45.47 86 MET A C 1
ATOM 687 O O . MET A 1 86 ? 19.842 -13.167 -6.127 1.00 45.47 86 MET A O 1
ATOM 691 N N . GLY A 1 87 ? 21.448 -14.707 -6.550 1.00 48.19 87 GLY A N 1
ATOM 692 C CA . GLY A 1 87 ? 22.046 -14.742 -5.230 1.00 48.19 87 GLY A CA 1
ATOM 693 C C . GLY A 1 87 ? 22.465 -13.350 -4.780 1.00 48.19 87 GLY A C 1
ATOM 694 O O . GLY A 1 87 ? 23.388 -12.755 -5.329 1.00 48.19 87 GLY A O 1
ATOM 695 N N . ASP A 1 88 ? 21.771 -12.875 -3.762 1.00 49.31 88 ASP A N 1
ATOM 696 C CA . ASP A 1 88 ? 22.285 -11.964 -2.763 1.00 49.31 88 ASP A CA 1
ATOM 697 C C . ASP A 1 88 ? 21.662 -12.441 -1.453 1.00 49.31 88 ASP A C 1
ATOM 699 O O . ASP A 1 88 ? 20.459 -12.709 -1.403 1.00 49.31 88 ASP A O 1
ATOM 703 N N . GLU A 1 89 ? 22.477 -12.646 -0.423 1.00 48.56 89 GLU A N 1
ATOM 704 C CA . GLU A 1 89 ? 22.048 -13.131 0.895 1.00 48.56 89 GLU A CA 1
ATOM 705 C C . GLU A 1 89 ? 21.304 -12.033 1.668 1.00 48.56 89 GLU A C 1
ATOM 707 O O . GLU A 1 89 ? 21.633 -11.697 2.801 1.00 48.56 89 GLU A O 1
ATOM 712 N N . THR A 1 90 ? 20.291 -11.449 1.038 1.00 57.28 90 THR A N 1
ATOM 713 C CA . THR A 1 90 ? 19.337 -10.563 1.684 1.00 57.28 90 THR A CA 1
ATOM 714 C C . THR A 1 90 ? 18.069 -11.375 1.877 1.00 57.28 90 THR A C 1
ATOM 716 O O . THR A 1 90 ? 17.479 -11.843 0.904 1.00 57.28 90 THR A O 1
ATOM 719 N N . GLU A 1 91 ? 17.681 -11.606 3.133 1.00 59.06 91 GLU A N 1
ATOM 720 C CA . GLU A 1 91 ? 16.410 -12.233 3.503 1.00 59.06 91 GLU A CA 1
ATOM 721 C C . GLU A 1 91 ? 15.258 -11.485 2.819 1.00 59.06 91 GLU A C 1
ATOM 723 O O . GLU A 1 91 ? 14.774 -10.456 3.290 1.00 59.06 91 GLU A O 1
ATOM 728 N N . PHE A 1 92 ? 14.833 -11.984 1.660 1.00 62.84 92 PHE A N 1
ATOM 729 C CA . PHE A 1 92 ? 13.645 -11.490 0.991 1.00 62.84 92 PHE A CA 1
ATOM 730 C C . PHE A 1 92 ? 12.449 -11.820 1.874 1.00 62.84 92 PHE A C 1
ATOM 732 O O . PHE A 1 92 ? 12.074 -12.985 1.991 1.00 62.84 92 PHE A O 1
ATOM 739 N N . LEU A 1 93 ? 11.836 -10.791 2.460 1.00 68.81 93 LEU A N 1
ATOM 740 C CA . LEU A 1 93 ? 10.586 -10.932 3.194 1.00 68.81 93 LEU A CA 1
ATOM 741 C C . LEU A 1 93 ? 9.485 -11.384 2.225 1.00 68.81 93 LEU A C 1
ATOM 743 O O . LEU A 1 93 ? 8.948 -10.624 1.418 1.00 68.81 93 LEU A O 1
ATOM 747 N N . SER A 1 94 ? 9.154 -12.660 2.289 1.00 73.88 94 SER A N 1
ATOM 748 C CA . SER A 1 94 ? 7.978 -13.264 1.697 1.00 73.88 94 SER A CA 1
ATOM 749 C C . SER A 1 94 ? 6.712 -12.812 2.437 1.00 73.88 94 SER A C 1
ATOM 751 O O . SER A 1 94 ? 6.740 -12.406 3.597 1.00 73.88 94 SER A O 1
ATOM 753 N N . LYS A 1 95 ? 5.540 -12.927 1.796 1.00 60.50 95 LYS A N 1
ATOM 754 C CA . LYS A 1 95 ? 4.247 -12.667 2.468 1.00 60.50 95 LYS A CA 1
ATOM 755 C C . LYS A 1 95 ? 4.048 -13.531 3.722 1.00 60.50 95 LYS A C 1
ATOM 757 O O . LYS A 1 95 ? 3.293 -13.143 4.603 1.00 60.50 95 LYS A O 1
ATOM 762 N N . SER A 1 96 ? 4.703 -14.689 3.777 1.00 73.81 96 SER A N 1
ATOM 763 C CA . SER A 1 96 ? 4.750 -15.575 4.942 1.00 73.81 96 SER A CA 1
ATOM 764 C C . SER A 1 96 ? 5.645 -15.066 6.074 1.00 73.81 96 SER A C 1
ATOM 766 O O . SER A 1 96 ? 5.439 -15.492 7.203 1.00 73.81 96 SER A O 1
ATOM 768 N N . ASP A 1 97 ? 6.575 -14.145 5.807 1.00 77.19 97 ASP A N 1
ATOM 769 C CA . ASP A 1 97 ? 7.458 -13.554 6.825 1.00 77.19 97 ASP A CA 1
ATOM 770 C C . ASP A 1 97 ? 6.774 -12.412 7.592 1.00 77.19 97 ASP A C 1
ATOM 772 O O . ASP A 1 97 ? 7.218 -12.011 8.666 1.00 77.19 97 ASP A O 1
ATOM 776 N N . VAL A 1 98 ? 5.636 -11.922 7.086 1.00 73.88 98 VAL A N 1
ATOM 777 C CA . VAL A 1 98 ? 4.785 -10.950 7.780 1.00 73.88 98 VAL A CA 1
ATOM 778 C C . VAL A 1 98 ? 3.711 -11.696 8.572 1.00 73.88 98 VAL A C 1
ATOM 780 O O . VAL A 1 98 ? 2.585 -11.888 8.114 1.00 73.88 98 VAL A O 1
ATOM 783 N N . VAL A 1 99 ? 4.058 -12.110 9.792 1.00 79.62 99 VAL A N 1
ATOM 784 C CA . VAL A 1 99 ? 3.111 -12.676 10.764 1.00 79.62 99 VAL A CA 1
ATOM 785 C C . VAL A 1 99 ? 2.896 -11.677 11.895 1.00 79.62 99 VAL A C 1
ATOM 787 O O . VAL A 1 99 ? 3.778 -11.444 12.717 1.00 79.62 99 VAL A O 1
ATOM 790 N N . LEU A 1 100 ? 1.697 -11.099 11.963 1.00 78.38 100 LEU A N 1
ATOM 791 C CA . LEU A 1 100 ? 1.275 -10.304 13.113 1.00 78.38 100 LEU A CA 1
ATOM 792 C C . LEU A 1 100 ? 0.699 -11.251 14.169 1.00 78.38 100 LEU A C 1
ATOM 794 O O . LEU A 1 100 ? -0.379 -11.810 13.981 1.00 78.38 100 LEU A O 1
ATOM 798 N N . SER A 1 101 ? 1.425 -11.439 15.269 1.00 84.12 101 SER A N 1
ATOM 799 C CA . SER A 1 101 ? 0.947 -12.195 16.428 1.00 84.12 101 SER A CA 1
ATOM 800 C C . SER A 1 101 ? 0.498 -11.224 17.513 1.00 84.12 101 SER A C 1
ATOM 802 O O . SER A 1 101 ? 1.291 -10.421 18.001 1.00 84.12 101 SER A O 1
ATOM 804 N N . PHE A 1 102 ? -0.776 -11.282 17.883 1.00 86.38 102 PHE A N 1
ATOM 805 C CA . PHE A 1 102 ? -1.328 -10.519 18.996 1.00 86.38 102 PHE A CA 1
ATOM 806 C C . PHE A 1 102 ? -2.328 -11.376 19.772 1.00 86.38 102 PHE A C 1
ATOM 808 O O . PHE A 1 102 ? -3.036 -12.207 19.202 1.00 86.38 102 PHE A O 1
ATOM 815 N N . THR A 1 103 ? -2.388 -11.158 21.083 1.00 84.75 103 THR A N 1
ATOM 816 C CA . THR A 1 103 ? -3.348 -11.808 21.978 1.00 84.75 103 THR A CA 1
ATOM 817 C C . THR A 1 103 ? -4.510 -10.850 22.206 1.00 84.75 103 THR A C 1
ATOM 819 O O . THR A 1 103 ? -4.305 -9.750 22.712 1.00 84.75 103 THR A O 1
ATOM 822 N N . LEU A 1 104 ? -5.725 -11.254 21.832 1.00 83.19 104 LEU A N 1
ATOM 823 C CA . LEU A 1 104 ? -6.940 -10.504 22.150 1.00 83.19 104 LEU A CA 1
ATOM 824 C C . LEU A 1 104 ? -7.520 -11.004 23.474 1.00 83.19 104 LEU A C 1
ATOM 826 O O . LEU A 1 104 ? -7.876 -12.176 23.590 1.00 83.19 104 LEU A O 1
ATOM 830 N N . GLU A 1 105 ? -7.653 -10.112 24.452 1.00 83.94 105 GLU A N 1
ATOM 831 C CA . GLU A 1 105 ? -8.417 -10.366 25.674 1.00 83.94 105 GLU A CA 1
ATOM 832 C C . GLU A 1 105 ? -9.832 -9.805 25.502 1.00 83.94 105 GLU A C 1
ATOM 834 O O . GLU A 1 105 ? -10.024 -8.600 25.346 1.00 83.94 105 GLU A O 1
ATOM 839 N N . ILE A 1 106 ? -10.835 -10.685 25.495 1.00 81.75 106 ILE A N 1
ATOM 840 C CA . ILE A 1 106 ? -12.242 -10.297 25.367 1.00 81.75 106 ILE A CA 1
ATOM 841 C C . ILE A 1 106 ? -12.897 -10.429 26.738 1.00 81.75 106 ILE A C 1
ATOM 843 O O . ILE A 1 106 ? -13.141 -11.538 27.215 1.00 81.75 106 ILE A O 1
ATOM 847 N N . VAL A 1 107 ? -13.215 -9.295 27.360 1.00 80.69 107 VAL A N 1
ATOM 848 C CA . VAL A 1 107 ? -13.949 -9.255 28.629 1.00 80.69 107 VAL A CA 1
ATOM 849 C C . VAL A 1 107 ? -15.437 -9.088 28.334 1.00 80.69 107 VAL A C 1
ATOM 851 O O . VAL A 1 107 ? -15.881 -8.025 27.904 1.00 80.69 107 VAL A O 1
ATOM 854 N N . ILE A 1 108 ? -16.221 -10.143 28.565 1.00 81.94 108 ILE A N 1
ATOM 855 C CA . ILE A 1 108 ? -17.684 -10.087 28.461 1.00 81.94 108 ILE A CA 1
ATOM 856 C C . ILE A 1 108 ? -18.240 -9.723 29.834 1.00 81.94 108 ILE A C 1
ATOM 858 O O . ILE A 1 108 ? -18.069 -10.469 30.797 1.00 81.94 108 ILE A O 1
ATOM 862 N N . VAL A 1 109 ? -18.922 -8.584 29.917 1.00 79.44 109 VAL A N 1
ATOM 863 C CA . VAL A 1 109 ? -19.572 -8.123 31.147 1.00 79.44 109 VAL A CA 1
ATOM 864 C C . VAL A 1 109 ? -21.078 -8.102 30.932 1.00 79.44 109 VAL A C 1
ATOM 866 O O . VAL A 1 109 ? -21.567 -7.537 29.955 1.00 79.44 109 VAL A O 1
ATOM 869 N N . GLU A 1 110 ? -21.821 -8.712 31.852 1.00 81.00 110 GLU A N 1
ATOM 870 C CA . GLU A 1 110 ? -23.277 -8.602 31.869 1.00 81.00 110 GLU A CA 1
ATOM 871 C C . GLU A 1 110 ? -23.701 -7.205 32.341 1.00 81.00 110 GLU A C 1
ATOM 873 O O . GLU A 1 110 ? -23.186 -6.667 33.325 1.00 81.00 110 GLU A O 1
ATOM 878 N N . VAL A 1 111 ? -24.683 -6.619 31.655 1.00 81.94 111 VAL A N 1
ATOM 879 C CA . VAL A 1 111 ? -25.286 -5.352 32.075 1.00 81.94 111 VAL A CA 1
ATOM 880 C C . VAL A 1 111 ? -26.140 -5.588 33.321 1.00 81.94 111 VAL A C 1
ATOM 882 O O . VAL A 1 111 ? -27.160 -6.275 33.270 1.00 81.94 111 VAL A O 1
ATOM 885 N N . GLN A 1 112 ? -25.767 -4.971 34.445 1.00 84.50 112 GLN A N 1
ATOM 886 C CA . GLN A 1 112 ? -26.551 -5.080 35.675 1.00 84.50 112 GLN A CA 1
ATOM 887 C C . GLN A 1 112 ? -27.960 -4.494 35.504 1.00 84.50 112 GLN A C 1
ATOM 889 O O . GLN A 1 112 ? -28.148 -3.403 34.968 1.00 84.50 112 GLN A O 1
ATOM 894 N N . GLY A 1 113 ? -28.963 -5.224 35.997 1.00 83.88 113 GLY A N 1
ATOM 895 C CA . GLY A 1 113 ? -30.366 -4.799 35.978 1.00 83.88 113 GLY A CA 1
ATOM 896 C C . GLY A 1 113 ? -31.120 -5.091 34.676 1.00 83.88 113 GLY A C 1
ATOM 897 O O . GLY A 1 113 ? -32.328 -4.847 34.617 1.00 83.88 113 GLY A O 1
ATOM 898 N N . LEU A 1 114 ? -30.467 -5.658 33.655 1.00 83.62 114 LEU A N 1
ATOM 899 C CA . LEU A 1 114 ? -31.107 -6.003 32.387 1.00 83.62 114 LEU A CA 1
ATOM 900 C C . LEU A 1 114 ? -31.621 -7.454 32.401 1.00 83.62 114 LEU A C 1
ATOM 902 O O . LEU A 1 114 ? -30.902 -8.383 32.064 1.00 83.62 114 LEU A O 1
ATOM 906 N N . LYS A 1 115 ? -32.889 -7.664 32.782 1.00 79.50 115 LYS A N 1
ATOM 907 C CA . LYS A 1 115 ? -33.476 -9.020 32.897 1.00 79.50 115 LYS A CA 1
ATOM 908 C C . LYS A 1 115 ? -33.745 -9.717 31.559 1.00 79.50 115 LYS A C 1
ATOM 910 O O . LYS A 1 115 ? -33.652 -10.935 31.474 1.00 79.50 115 LYS A O 1
ATOM 915 N N . SER A 1 116 ? -34.171 -8.966 30.545 1.00 83.12 116 SER A N 1
ATOM 916 C CA . SER A 1 116 ? -34.473 -9.491 29.209 1.00 83.12 116 SER A CA 1
ATOM 917 C C . SER A 1 116 ? -34.512 -8.361 28.190 1.00 83.12 116 SER A C 1
ATOM 919 O O . SER A 1 116 ? -35.038 -7.285 28.487 1.00 83.12 116 SER A O 1
ATOM 921 N N . VAL A 1 117 ? -34.059 -8.628 26.969 1.00 83.38 117 VAL A N 1
ATOM 922 C CA . VAL A 1 117 ? -34.284 -7.742 25.823 1.00 83.38 117 VAL A CA 1
ATOM 923 C C . VAL A 1 117 ? -35.577 -8.172 25.128 1.00 83.38 117 VAL A C 1
ATOM 925 O O . VAL A 1 117 ? -35.795 -9.358 24.891 1.00 83.38 117 VAL A O 1
ATOM 928 N N . ALA A 1 118 ? -36.472 -7.221 24.849 1.00 85.31 118 ALA A N 1
ATOM 929 C CA . ALA A 1 118 ? -37.721 -7.528 24.159 1.00 85.31 118 ALA A CA 1
ATOM 930 C C . ALA A 1 118 ? -37.436 -7.998 22.715 1.00 85.31 118 ALA A C 1
ATOM 932 O O . ALA A 1 118 ? -36.562 -7.412 22.075 1.00 85.31 118 ALA A O 1
ATOM 933 N N . PRO A 1 119 ? -38.184 -8.991 22.189 1.00 79.56 119 PRO A N 1
ATOM 934 C CA . PRO A 1 119 ? -37.878 -9.691 20.936 1.00 79.56 119 PRO A CA 1
ATOM 935 C C . PRO A 1 119 ? -38.016 -8.853 19.645 1.00 79.56 119 PRO A C 1
ATOM 937 O O . PRO A 1 119 ? -38.012 -9.393 18.550 1.00 79.56 119 PRO A O 1
ATOM 940 N N . ASN A 1 120 ? -38.203 -7.543 19.788 1.00 85.00 120 ASN A N 1
ATOM 941 C CA . ASN A 1 120 ? -38.396 -6.556 18.731 1.00 85.00 120 ASN A CA 1
ATOM 942 C C . ASN A 1 120 ? -37.481 -5.331 18.900 1.00 85.00 120 ASN A C 1
ATOM 944 O O . ASN A 1 120 ? -37.713 -4.264 18.328 1.00 85.00 120 ASN A O 1
ATOM 948 N N . ARG A 1 121 ? -36.483 -5.431 19.782 1.00 88.50 121 ARG A N 1
ATOM 949 C CA . ARG A 1 121 ? -35.492 -4.378 20.000 1.00 88.50 121 ARG A CA 1
ATOM 950 C C . ARG A 1 121 ? -34.365 -4.549 19.005 1.00 88.50 121 ARG A C 1
ATOM 952 O O . ARG A 1 121 ? -33.843 -5.641 18.860 1.00 88.50 121 ARG A O 1
ATOM 959 N N . ILE A 1 122 ? -33.941 -3.457 18.392 1.00 89.50 122 ILE A N 1
ATOM 960 C CA . ILE A 1 122 ? -32.733 -3.455 17.579 1.00 89.50 122 ILE A CA 1
ATOM 961 C C . ILE A 1 122 ? -31.513 -3.306 18.492 1.00 89.50 122 ILE A C 1
ATOM 963 O O . ILE A 1 122 ? -31.478 -2.413 19.341 1.00 89.50 122 ILE A O 1
ATOM 967 N N . VAL A 1 123 ? -30.531 -4.181 18.316 1.00 90.12 123 VAL A N 1
ATOM 968 C CA . VAL A 1 123 ? -29.243 -4.185 19.009 1.00 90.12 123 VAL A CA 1
ATOM 969 C C . VAL A 1 123 ? -28.107 -4.001 18.008 1.00 90.12 123 VAL A C 1
ATOM 971 O O . VAL A 1 123 ? -28.223 -4.358 16.836 1.00 90.12 123 VAL A O 1
ATOM 974 N N . TYR A 1 124 ? -27.006 -3.427 18.475 1.00 91.56 124 TYR A N 1
ATOM 975 C CA . TYR A 1 124 ? -25.762 -3.289 17.728 1.00 91.56 124 TYR A CA 1
ATOM 976 C C . TYR A 1 124 ? -24.593 -3.271 18.711 1.00 91.56 124 TYR A C 1
ATOM 978 O O . TYR A 1 124 ? -24.741 -2.847 19.860 1.00 91.56 124 TYR A O 1
ATOM 986 N N . CYS A 1 125 ? -23.428 -3.715 18.258 1.00 89.25 125 CYS A N 1
ATOM 987 C CA . CYS A 1 125 ? -22.201 -3.652 19.035 1.00 89.25 125 CYS A CA 1
ATOM 988 C C . CYS A 1 125 ? -21.409 -2.409 18.633 1.00 89.25 125 CYS A C 1
ATOM 990 O O . CYS A 1 125 ? -21.415 -2.002 17.470 1.00 89.25 125 CYS A O 1
ATOM 992 N N . THR A 1 126 ? -20.705 -1.813 19.593 1.00 88.56 126 THR A N 1
ATOM 993 C CA . THR A 1 126 ? -19.774 -0.714 19.325 1.00 88.56 126 THR A CA 1
ATOM 994 C C . THR A 1 126 ? -18.369 -1.107 19.738 1.00 88.56 126 THR A C 1
ATOM 996 O O . THR A 1 126 ? -18.199 -1.708 20.796 1.00 88.56 126 THR A O 1
ATOM 999 N N . MET A 1 127 ? -17.381 -0.736 18.934 1.00 86.56 127 MET A N 1
ATOM 1000 C CA . MET A 1 127 ? -15.964 -0.953 19.197 1.00 86.56 127 MET A CA 1
ATOM 1001 C C . MET A 1 127 ? -15.270 0.401 19.283 1.00 86.56 127 MET A C 1
ATOM 1003 O O . MET A 1 127 ? -15.503 1.269 18.447 1.00 86.56 127 MET A O 1
ATOM 1007 N N . GLU A 1 128 ? -14.434 0.587 20.292 1.00 84.44 128 GLU A N 1
ATOM 1008 C CA . GLU A 1 128 ? -13.661 1.808 20.487 1.00 84.44 128 GLU A CA 1
ATOM 1009 C C . GLU A 1 128 ? -12.219 1.409 20.778 1.00 84.44 128 GLU A C 1
ATOM 1011 O O . GLU A 1 128 ? -11.962 0.535 21.606 1.00 84.44 128 GLU A O 1
ATOM 1016 N N . VAL A 1 129 ? -11.291 2.019 20.048 1.00 83.00 129 VAL A N 1
ATOM 1017 C CA . VAL A 1 129 ? -9.851 1.908 20.284 1.00 83.00 129 VAL A CA 1
ATOM 1018 C C . VAL A 1 129 ? -9.410 3.231 20.896 1.00 83.00 129 VAL A C 1
ATOM 1020 O O . VAL A 1 129 ? -9.890 4.280 20.470 1.00 83.00 129 VAL A O 1
ATOM 1023 N N . GLU A 1 130 ? -8.525 3.204 21.893 1.00 85.94 130 GLU A N 1
ATOM 1024 C CA . GLU A 1 130 ? -8.049 4.422 22.557 1.00 85.94 130 GLU A CA 1
ATOM 1025 C C . GLU A 1 130 ? -7.500 5.434 21.532 1.00 85.94 130 GLU A C 1
ATOM 1027 O O . GLU A 1 130 ? -6.602 5.124 20.750 1.00 85.94 130 GLU A O 1
ATOM 1032 N N . GLY A 1 131 ? -8.079 6.641 21.506 1.00 87.50 131 GLY A N 1
ATOM 1033 C CA . GLY A 1 131 ? -7.723 7.704 20.556 1.00 87.50 131 GLY A CA 1
ATOM 1034 C C . GLY A 1 131 ? -8.275 7.538 19.131 1.00 87.50 131 GLY A C 1
ATOM 1035 O O . GLY A 1 131 ? -7.999 8.384 18.282 1.00 87.50 131 GLY A O 1
ATOM 1036 N N . GLY A 1 132 ? -9.043 6.479 18.860 1.00 89.44 132 GLY A N 1
ATOM 1037 C CA . GLY A 1 132 ? -9.693 6.211 17.577 1.00 89.44 132 GLY A CA 1
ATOM 1038 C C . GLY A 1 132 ? -11.168 6.620 17.529 1.00 89.44 132 GLY A C 1
ATOM 1039 O O . GLY A 1 132 ? -11.771 7.016 18.525 1.00 89.44 132 GLY A O 1
ATOM 1040 N N . GLU A 1 133 ? -11.769 6.507 16.343 1.00 92.88 133 GLU A N 1
ATOM 1041 C CA . GLU A 1 133 ? -13.210 6.698 16.167 1.00 92.88 133 GLU A CA 1
ATOM 1042 C C . GLU A 1 133 ? -13.991 5.480 16.677 1.00 92.88 133 GLU A C 1
ATOM 1044 O O . GLU A 1 133 ? -13.568 4.330 16.532 1.00 92.88 133 GLU A O 1
ATOM 1049 N N . LYS A 1 134 ? -15.169 5.729 17.251 1.00 94.00 134 LYS A N 1
ATOM 1050 C CA . LYS A 1 134 ? -16.081 4.671 17.681 1.00 94.00 134 LYS A CA 1
ATOM 1051 C C . LYS A 1 134 ? -16.744 4.028 16.464 1.00 94.00 134 LYS A C 1
ATOM 1053 O O . LYS A 1 134 ? -17.488 4.682 15.737 1.00 94.00 134 LYS A O 1
ATOM 1058 N N . LEU A 1 135 ? -16.514 2.735 16.280 1.00 93.44 135 LEU A N 1
ATOM 1059 C CA . LEU A 1 135 ? -17.088 1.932 15.206 1.00 93.44 135 LEU A CA 1
ATOM 1060 C C . LEU A 1 135 ? -18.348 1.212 15.689 1.00 93.44 135 LEU A C 1
ATOM 1062 O O . LEU A 1 135 ? -18.474 0.870 16.866 1.00 93.44 135 LEU A O 1
ATOM 1066 N N . GLN A 1 136 ? -19.280 0.960 14.773 1.00 93.44 136 GLN A N 1
ATOM 1067 C CA . GLN A 1 136 ? -20.530 0.257 15.049 1.00 93.44 136 GLN A CA 1
ATOM 1068 C C . GLN A 1 136 ? -20.713 -0.905 14.069 1.00 93.44 136 GLN A C 1
ATOM 1070 O O . GLN A 1 136 ? -20.387 -0.776 12.891 1.00 93.44 136 GLN A O 1
ATOM 1075 N N . THR A 1 137 ? -21.247 -2.029 14.547 1.00 91.25 137 THR A N 1
ATOM 1076 C CA . THR A 1 137 ? -21.708 -3.121 13.680 1.00 91.25 137 THR A CA 1
ATOM 1077 C C . THR A 1 137 ? -23.042 -2.785 13.014 1.00 91.25 137 THR A C 1
ATOM 1079 O O . THR A 1 137 ? -23.750 -1.856 13.418 1.00 91.25 137 THR A O 1
ATOM 1082 N N . ASP A 1 138 ? -23.444 -3.616 12.055 1.00 95.19 138 ASP A N 1
ATOM 1083 C CA . ASP A 1 138 ? -24.822 -3.630 11.576 1.00 95.19 138 ASP A CA 1
ATOM 1084 C C . ASP A 1 138 ? -25.822 -3.885 12.717 1.00 95.19 138 ASP A C 1
ATOM 1086 O O . ASP A 1 138 ? -25.486 -4.388 13.797 1.00 95.19 138 ASP A O 1
ATOM 1090 N N . GLN A 1 139 ? -27.066 -3.488 12.459 1.00 92.12 139 GLN A N 1
ATOM 1091 C CA . GLN A 1 139 ? -28.196 -3.628 13.368 1.00 92.12 139 GLN A CA 1
ATOM 1092 C C . GLN A 1 139 ? -28.803 -5.033 13.267 1.00 92.12 139 GLN A C 1
ATOM 1094 O O . GLN A 1 139 ? -29.040 -5.528 12.167 1.00 92.12 139 GLN A O 1
ATOM 1099 N N . ALA A 1 140 ? -29.115 -5.645 14.409 1.00 88.69 140 ALA A N 1
ATOM 1100 C CA . ALA A 1 140 ? -29.827 -6.918 14.487 1.00 88.69 140 ALA A CA 1
ATOM 1101 C C . ALA A 1 140 ? -31.066 -6.786 15.377 1.00 88.69 140 ALA A C 1
ATOM 1103 O O . ALA A 1 140 ? -31.027 -6.114 16.404 1.00 88.69 140 ALA A O 1
ATOM 1104 N N . GLU A 1 141 ? -32.175 -7.426 15.011 1.00 88.62 141 GLU A N 1
ATOM 1105 C CA . GLU A 1 141 ? -33.317 -7.560 15.915 1.00 88.62 141 GLU A CA 1
ATOM 1106 C C . GLU A 1 141 ? -32.967 -8.583 16.999 1.00 88.62 141 GLU A C 1
ATOM 1108 O O . GLU A 1 141 ? -32.466 -9.670 16.712 1.00 88.62 141 GLU A O 1
ATOM 1113 N N . ALA A 1 142 ? -33.198 -8.225 18.257 1.00 82.94 142 ALA A N 1
ATOM 1114 C CA . ALA A 1 142 ? -33.039 -9.120 19.383 1.00 82.94 142 ALA A CA 1
ATOM 1115 C C . ALA A 1 142 ? -34.044 -10.259 19.214 1.00 82.94 142 ALA A C 1
ATOM 1117 O O . ALA A 1 142 ? -35.223 -10.090 19.492 1.00 82.94 142 ALA A O 1
ATOM 1118 N N . SER A 1 143 ? -33.606 -11.415 18.730 1.00 76.06 143 SER A N 1
ATOM 1119 C CA . SER A 1 143 ? -34.449 -12.604 18.678 1.00 76.06 143 SER A CA 1
ATOM 1120 C C . SER A 1 143 ? -34.480 -13.290 20.043 1.00 76.06 143 SER A C 1
ATOM 1122 O O . SER A 1 143 ? -33.678 -12.998 20.934 1.00 76.06 143 SER A O 1
ATOM 1124 N N . ARG A 1 144 ? -35.412 -14.233 20.225 1.00 57.22 144 ARG A N 1
ATOM 1125 C CA . ARG A 1 144 ? -35.331 -15.150 21.370 1.00 57.22 144 ARG A CA 1
ATOM 1126 C C . ARG A 1 144 ? -33.987 -15.907 21.313 1.00 57.22 144 ARG A C 1
ATOM 1128 O O . ARG A 1 144 ? -33.568 -16.229 20.198 1.00 57.22 144 ARG A O 1
ATOM 1135 N N . PRO A 1 145 ? -33.329 -16.131 22.465 1.00 55.59 145 PRO A N 1
ATOM 1136 C CA . PRO A 1 145 ? -32.102 -16.920 22.543 1.00 55.59 145 PRO A CA 1
ATOM 1137 C C . PRO A 1 145 ? -32.322 -18.367 22.093 1.00 55.59 145 PRO A C 1
ATOM 1139 O O . PRO A 1 145 ? -33.474 -18.855 22.210 1.00 55.59 145 PRO A O 1
#

pLDDT: mean 79.29, std 17.57, range [37.59, 97.56]

Radius of gyration: 27.65 Å; chains: 1; bounding box: 61×44×78 Å

Secondary structure (DSSP, 8-state):
---HHHHHHHHHHHHHHHHHHHHHHHHH----TT--GGGHHHHHHHHHHHHHHHHHHHHHS------S--------------------------TTT------------PPTT-----TT-EE--EE--TTSPPEEPPPEE----

Sequence (145 aa):
MDNVDEQAAQIRRELDGRLQLAESIARERKYPKFVSKDMEAMYIEELRSSVNLLMANLESLPVSKGGPDFKQKLKRSSMNNSFLDMGDETEFLSKSDVVLSFTLEIVIVEVQGLKSVAPNRIVYCTMEVEGGEKLQTDQAEASRP

Foldseek 3Di:
DQDLVNVLVVLVVVLVVLVVVLVCCVPVVDDPPPQDPVCSVVVNVVSVVSNVLSVVVSVPRDDPPPDPDDPDDDDDDPDPPPDDDDDDPDPDDDPVNDDDDDDDDDDDDDDPPCPDDDQADKDWDWDDDVVDDIDIDDIDGRHDD